Protein AF-A0A2C9KSW9-F1 (afdb_monomer_lite)

Radius of gyration: 14.74 Å; chains: 1; bounding box: 36×22×38 Å

Foldseek 3Di:
DVLVVVLVVLLVVLQVVLVCQQQQNDDVCPPPHLVVCVVPVVSSVVSSVVSLVVSLVVLLVVLCVVCVVPPDDPVVSVVSSCSSSVSNVPPDD

pLDDT: mean 85.78, std 10.33, range [41.47, 96.62]

InterPro domains:
  IPR010490 Conserved oligomeric Golgi complex subunit 6 [PTHR21506] (1-93)
  IPR048369 Conserved Oligomeric Golgi complex subunit 6, C-terminal [PF20653] (1-93)

Secondary structure (DSSP, 8-state):
-HHHHHHHHHHHHHHHHHHHHHHT-SGGG-SPPGGGGTTSHHHHHHHHHHHHHHHHHHHHHHHHHHTTTS---HHHHHHHHHHHHHHHH-TT-

Structure (mmCIF, N/CA/C/O backbone):
data_AF-A0A2C9KSW9-F1
#
_entry.id   AF-A0A2C9KSW9-F1
#
loop_
_atom_site.group_PDB
_atom_site.id
_atom_site.type_symbol
_atom_site.label_atom_id
_atom_site.label_alt_id
_atom_site.label_comp_id
_atom_site.label_asym_id
_atom_site.label_entity_id
_atom_site.label_seq_id
_atom_site.pdbx_PDB_ins_code
_atom_site.Cartn_x
_atom_site.Cartn_y
_atom_site.Cartn_z
_atom_site.occupancy
_atom_site.B_iso_or_equiv
_atom_site.auth_seq_id
_atom_site.auth_comp_id
_atom_site.auth_asym_id
_atom_site.auth_atom_id
_atom_site.pdbx_PDB_model_num
ATOM 1 N N . TYR A 1 1 ? -12.514 -8.318 18.764 1.00 62.22 1 TYR A N 1
ATOM 2 C CA . TYR A 1 1 ? -12.799 -9.401 17.804 1.00 62.22 1 TYR A CA 1
ATOM 3 C C . TYR A 1 1 ? -13.080 -8.845 16.409 1.00 62.22 1 TYR A C 1
ATOM 5 O O . TYR A 1 1 ? -12.239 -9.020 15.546 1.00 62.22 1 TYR A O 1
ATOM 13 N N . SER A 1 2 ? -14.150 -8.071 16.180 1.00 80.62 2 SER A N 1
ATOM 14 C CA . SER A 1 2 ? -14.486 -7.572 14.827 1.00 80.62 2 SER A CA 1
ATOM 15 C C . SER A 1 2 ? -13.427 -6.661 14.182 1.00 80.62 2 SER A C 1
ATOM 17 O O . SER A 1 2 ? -13.188 -6.763 12.984 1.00 80.62 2 SER A O 1
ATOM 19 N N . LEU A 1 3 ? -12.766 -5.797 14.964 1.00 80.81 3 LEU A N 1
ATOM 20 C CA . LEU A 1 3 ? -11.685 -4.932 14.461 1.00 80.81 3 LEU A CA 1
ATOM 21 C C . LEU A 1 3 ? -10.396 -5.700 14.123 1.00 80.81 3 LEU A C 1
ATOM 23 O O . LEU A 1 3 ? -9.674 -5.301 13.216 1.00 80.81 3 LEU A O 1
ATOM 27 N N . ASP A 1 4 ? -10.128 -6.806 14.819 1.00 81.94 4 ASP A N 1
ATOM 28 C CA . ASP A 1 4 ? -8.960 -7.658 14.561 1.00 81.94 4 ASP A CA 1
ATOM 29 C C . ASP A 1 4 ? -9.131 -8.426 13.241 1.00 81.94 4 ASP A C 1
ATOM 31 O O . ASP A 1 4 ? -8.262 -8.395 12.371 1.00 81.94 4 ASP A O 1
ATOM 35 N N . GLU A 1 5 ? -10.310 -9.019 13.029 1.00 84.81 5 GLU A N 1
ATOM 36 C CA . GLU A 1 5 ? -10.654 -9.676 11.762 1.00 84.81 5 GLU A CA 1
ATOM 37 C C . GLU A 1 5 ? -10.678 -8.689 10.585 1.00 84.81 5 GLU A C 1
ATOM 39 O O . GLU A 1 5 ? -10.189 -9.001 9.497 1.00 84.81 5 GLU A O 1
ATOM 44 N N . PHE A 1 6 ? -11.163 -7.463 10.811 1.00 85.94 6 PHE A N 1
ATOM 45 C CA . PHE A 1 6 ? -11.051 -6.386 9.828 1.00 85.94 6 PHE A CA 1
ATOM 46 C C . PHE A 1 6 ? -9.585 -6.090 9.482 1.00 85.94 6 PHE A C 1
ATOM 48 O O . PHE A 1 6 ? -9.234 -6.059 8.302 1.00 85.94 6 PHE A O 1
ATOM 55 N N . GLY A 1 7 ? -8.719 -5.927 10.488 1.00 85.69 7 GLY A N 1
ATOM 56 C CA . GLY A 1 7 ? -7.288 -5.684 10.290 1.00 85.69 7 GLY A CA 1
ATOM 57 C C . GLY A 1 7 ? -6.614 -6.777 9.453 1.00 85.69 7 GLY A C 1
ATOM 58 O O . GLY A 1 7 ? -5.892 -6.468 8.504 1.00 85.69 7 GLY A O 1
ATOM 59 N N . LYS A 1 8 ? -6.911 -8.055 9.724 1.00 86.19 8 LYS A N 1
ATOM 60 C CA . LYS A 1 8 ? -6.404 -9.195 8.935 1.00 86.19 8 LYS A CA 1
ATOM 61 C C . LYS A 1 8 ? -6.876 -9.155 7.480 1.00 86.19 8 LYS A C 1
ATOM 63 O O . LYS A 1 8 ? -6.066 -9.321 6.566 1.00 86.19 8 LYS A O 1
ATOM 68 N N . ALA A 1 9 ? -8.166 -8.905 7.252 1.00 89.06 9 ALA A N 1
ATOM 69 C CA . ALA A 1 9 ? -8.723 -8.808 5.905 1.00 89.06 9 ALA A CA 1
ATOM 70 C C . ALA A 1 9 ? -8.103 -7.642 5.115 1.00 89.06 9 ALA A C 1
ATOM 72 O O . ALA A 1 9 ? -7.725 -7.809 3.953 1.00 89.06 9 ALA A O 1
ATOM 73 N N . ARG A 1 10 ? -7.938 -6.474 5.753 1.00 90.12 10 ARG A N 1
ATOM 74 C CA . ARG A 1 10 ? -7.288 -5.308 5.139 1.00 90.12 10 ARG A CA 1
ATOM 75 C C . ARG A 1 10 ? -5.825 -5.567 4.824 1.00 90.12 10 ARG A C 1
ATOM 77 O O . ARG A 1 10 ? -5.409 -5.269 3.713 1.00 90.12 10 ARG A O 1
ATOM 84 N N . ARG A 1 11 ? -5.071 -6.202 5.724 1.00 89.62 11 ARG A N 1
ATOM 85 C CA . ARG A 1 11 ? -3.681 -6.607 5.461 1.00 89.62 11 ARG A CA 1
ATOM 86 C C . ARG A 1 11 ? -3.570 -7.420 4.168 1.00 89.62 11 A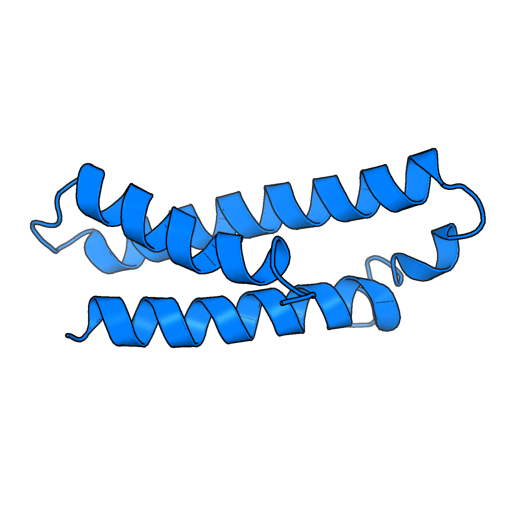RG A C 1
ATOM 88 O O . ARG A 1 11 ? -2.766 -7.089 3.302 1.00 89.62 11 ARG A O 1
ATOM 95 N N . SER A 1 12 ? -4.408 -8.447 4.005 1.00 89.75 12 SER A N 1
ATOM 96 C CA . SER A 1 12 ? -4.427 -9.264 2.782 1.00 89.75 12 SER A CA 1
ATOM 97 C C . SER A 1 12 ? -4.786 -8.440 1.538 1.00 89.75 12 SER A C 1
ATOM 99 O O . SER A 1 12 ? -4.144 -8.580 0.494 1.00 89.75 12 SER A O 1
ATOM 101 N N . ALA A 1 13 ? -5.766 -7.540 1.655 1.00 91.31 13 ALA A N 1
ATOM 102 C CA . ALA A 1 13 ? -6.171 -6.659 0.565 1.00 91.31 13 ALA A CA 1
ATOM 103 C C . ALA A 1 13 ? -5.054 -5.688 0.142 1.00 91.31 13 ALA A C 1
ATOM 105 O O . ALA A 1 13 ? -4.830 -5.523 -1.055 1.00 91.31 13 ALA A O 1
ATOM 106 N N . VAL A 1 14 ? -4.332 -5.090 1.095 1.00 91.75 14 VAL A N 1
ATOM 107 C CA . VAL A 1 14 ? -3.219 -4.169 0.821 1.00 91.75 14 VAL A CA 1
ATOM 108 C C . VAL A 1 14 ? -2.062 -4.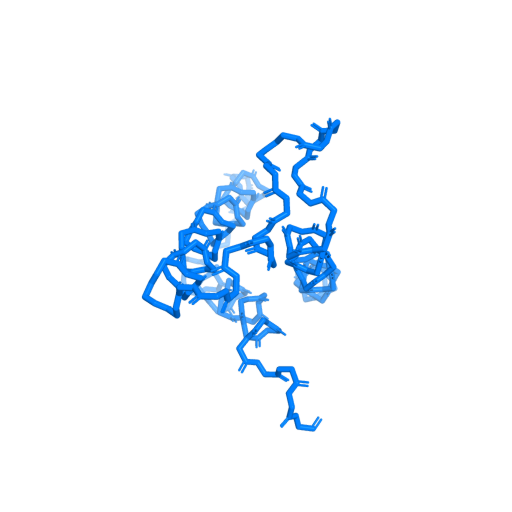903 0.147 1.00 91.75 14 VAL A C 1
ATOM 110 O O . VAL A 1 14 ? -1.561 -4.427 -0.867 1.00 91.75 14 VAL A O 1
ATOM 113 N N . VAL A 1 15 ? -1.673 -6.084 0.640 1.00 91.12 15 VAL A N 1
ATOM 114 C CA . VAL A 1 15 ? -0.612 -6.892 0.006 1.00 91.12 15 VAL A CA 1
ATOM 115 C C . VAL A 1 15 ? -0.976 -7.231 -1.437 1.00 91.12 15 VAL A C 1
ATOM 117 O O . VAL A 1 15 ? -0.164 -7.054 -2.345 1.00 91.12 15 VAL A O 1
ATOM 120 N N . ARG A 1 16 ? -2.217 -7.665 -1.678 1.00 91.62 16 ARG A N 1
ATOM 121 C CA . ARG A 1 16 ? -2.683 -7.953 -3.036 1.00 91.62 16 ARG A CA 1
ATOM 122 C C . ARG A 1 16 ? -2.715 -6.701 -3.912 1.00 91.62 16 ARG A C 1
ATOM 124 O O . ARG A 1 16 ? -2.272 -6.761 -5.053 1.00 91.62 16 ARG A O 1
ATOM 131 N N . GLY A 1 17 ? -3.176 -5.577 -3.367 1.00 92.56 17 GLY A N 1
ATOM 132 C CA . GLY A 1 17 ? -3.170 -4.288 -4.055 1.00 92.56 17 GLY A CA 1
ATOM 133 C C . GLY A 1 17 ? -1.763 -3.841 -4.448 1.00 92.56 17 GLY A C 1
ATOM 134 O O . GLY A 1 17 ? -1.582 -3.316 -5.543 1.00 92.56 17 GLY A O 1
ATOM 135 N N . PHE A 1 18 ? -0.764 -4.104 -3.604 1.00 92.69 18 PHE A N 1
ATOM 136 C CA . PHE A 1 18 ? 0.628 -3.793 -3.912 1.00 92.69 18 PHE A CA 1
ATOM 137 C C . PHE A 1 18 ? 1.145 -4.647 -5.074 1.00 92.69 18 PHE A C 1
ATOM 139 O O . PHE A 1 18 ? 1.707 -4.111 -6.024 1.00 92.69 18 PHE A O 1
ATOM 146 N N . ILE A 1 19 ? 0.881 -5.958 -5.059 1.00 92.75 19 ILE A N 1
ATOM 147 C CA . ILE A 1 19 ? 1.240 -6.864 -6.165 1.00 92.75 19 ILE A CA 1
ATOM 148 C C . ILE A 1 19 ? 0.559 -6.431 -7.470 1.00 92.75 19 ILE A C 1
ATOM 150 O O . ILE A 1 19 ? 1.197 -6.400 -8.525 1.00 92.75 19 ILE A O 1
ATOM 154 N N . ASP A 1 20 ? -0.721 -6.066 -7.410 1.00 93.69 20 ASP A N 1
ATOM 155 C CA . ASP A 1 20 ? -1.451 -5.568 -8.574 1.00 93.69 20 ASP A CA 1
ATOM 156 C C . ASP A 1 20 ? -0.845 -4.249 -9.082 1.00 93.69 20 ASP A C 1
ATOM 158 O O . ASP A 1 20 ? -0.644 -4.102 -10.284 1.00 93.69 20 ASP A O 1
ATOM 162 N N . ALA A 1 21 ? -0.450 -3.324 -8.204 1.00 94.00 21 ALA A N 1
ATOM 163 C CA . ALA A 1 21 ? 0.223 -2.087 -8.601 1.00 94.00 21 ALA A CA 1
ATOM 164 C C . ALA A 1 21 ? 1.600 -2.331 -9.242 1.00 94.00 21 ALA A C 1
ATOM 166 O O . ALA A 1 21 ? 1.950 -1.671 -10.224 1.00 94.00 21 ALA A O 1
ATOM 167 N N . LEU A 1 22 ? 2.357 -3.307 -8.732 1.00 93.81 22 LEU A N 1
ATOM 168 C CA . LEU A 1 22 ? 3.639 -3.717 -9.302 1.00 93.81 22 LEU A CA 1
ATOM 169 C C . LEU A 1 22 ? 3.473 -4.300 -10.709 1.00 93.81 22 LEU A C 1
ATOM 171 O O . LEU A 1 22 ? 4.176 -3.879 -11.626 1.00 93.81 22 LEU A O 1
ATOM 175 N N . THR A 1 23 ? 2.524 -5.222 -10.885 1.00 93.75 23 THR A N 1
ATOM 176 C CA . THR A 1 23 ? 2.459 -6.104 -12.065 1.00 93.75 23 THR A CA 1
ATOM 177 C C . THR A 1 23 ? 1.399 -5.712 -13.099 1.00 93.75 23 THR A C 1
ATOM 179 O O . THR A 1 23 ? 1.595 -5.916 -14.296 1.00 93.75 23 THR A O 1
ATOM 182 N N . ARG A 1 24 ? 0.272 -5.135 -12.669 1.00 92.88 24 ARG A N 1
ATOM 183 C CA . ARG A 1 24 ? -0.892 -4.793 -13.515 1.00 92.88 24 ARG A CA 1
ATOM 184 C C . ARG A 1 24 ? -1.132 -3.286 -13.614 1.00 92.88 24 ARG A C 1
ATOM 186 O O . ARG A 1 24 ? -1.701 -2.830 -14.605 1.00 92.88 24 ARG A O 1
ATOM 193 N N . GLY A 1 25 ? -0.661 -2.523 -12.632 1.00 90.19 25 GLY A N 1
ATOM 194 C CA . GLY A 1 25 ? -0.964 -1.105 -12.492 1.00 90.19 25 GLY A CA 1
ATOM 195 C C . GLY A 1 25 ? -2.350 -0.866 -11.886 1.00 90.19 25 GLY A C 1
ATOM 196 O O . GLY A 1 25 ? -2.976 -1.767 -11.329 1.00 90.19 25 GLY A O 1
ATOM 197 N N . GLY A 1 26 ? -2.831 0.372 -11.972 1.00 87.31 26 GLY A N 1
ATOM 198 C CA . GLY A 1 26 ? -4.143 0.755 -11.452 1.00 87.31 26 GLY A CA 1
ATOM 199 C C . GLY A 1 26 ? -5.321 0.283 -12.319 1.00 87.31 26 GLY A C 1
ATOM 200 O O . GLY A 1 26 ? -5.129 -0.394 -13.335 1.00 87.31 26 GLY A O 1
ATOM 201 N N . PRO A 1 27 ? -6.565 0.631 -11.940 1.00 85.25 27 PRO A N 1
ATOM 202 C CA . PRO A 1 27 ? -7.768 0.251 -12.678 1.00 85.25 27 PRO A CA 1
ATOM 203 C C . PRO A 1 27 ? -7.659 0.593 -14.171 1.00 85.25 27 PRO A C 1
ATOM 205 O O . PRO A 1 27 ? -7.363 1.724 -14.547 1.00 85.25 27 PRO A O 1
ATOM 208 N N . GLY A 1 28 ? -7.863 -0.400 -15.040 1.00 83.38 28 GLY A N 1
ATOM 209 C CA . GLY A 1 28 ? -7.709 -0.221 -16.490 1.00 83.38 28 GLY A CA 1
ATOM 210 C C . GLY A 1 28 ? -6.259 -0.049 -16.967 1.00 83.38 28 GLY A C 1
ATOM 211 O O . GLY A 1 28 ? -6.042 0.453 -18.066 1.00 83.38 28 GLY A O 1
ATOM 212 N N . GLY A 1 29 ? -5.265 -0.437 -16.161 1.00 80.94 29 GLY A N 1
ATOM 213 C CA . GLY A 1 29 ? -3.840 -0.316 -16.488 1.00 80.94 29 GLY A CA 1
ATOM 214 C C . GLY A 1 29 ? -3.274 1.093 -16.290 1.00 80.94 29 GLY A C 1
ATOM 215 O O . GLY A 1 29 ? -2.184 1.389 -16.783 1.00 80.94 29 GLY A O 1
ATOM 216 N N . THR A 1 30 ? -4.017 1.970 -15.603 1.00 82.56 30 THR A N 1
ATOM 217 C CA . THR A 1 30 ? -3.598 3.340 -15.282 1.00 82.56 30 THR A CA 1
ATOM 218 C C . THR A 1 30 ? -3.682 3.586 -13.769 1.00 82.56 30 THR A C 1
ATOM 220 O O . THR A 1 30 ? -4.751 3.391 -13.193 1.00 82.56 30 THR A O 1
ATOM 223 N N . PRO A 1 31 ? -2.599 4.045 -13.112 1.00 86.50 31 PRO A N 1
ATOM 224 C CA . PRO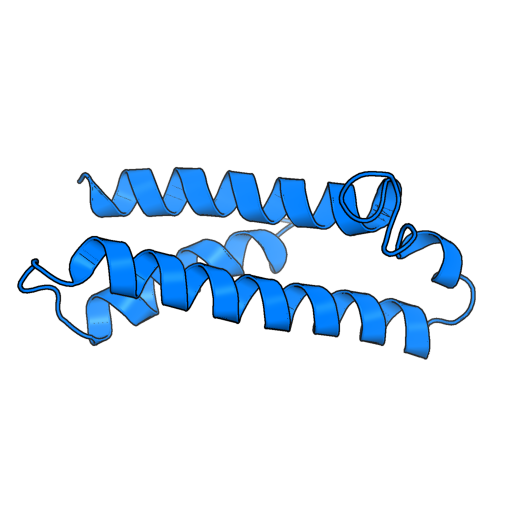 A 1 31 ? -1.245 4.205 -13.655 1.00 86.50 31 PRO A CA 1
ATOM 225 C C . PRO A 1 31 ? -0.644 2.864 -14.106 1.00 86.50 31 PRO A C 1
ATOM 227 O O . PRO A 1 31 ? -1.118 1.805 -13.703 1.00 86.50 31 PRO A O 1
ATOM 230 N N . ARG A 1 32 ? 0.363 2.912 -14.985 1.00 92.38 32 ARG A N 1
ATOM 231 C CA . ARG A 1 32 ? 1.012 1.708 -15.527 1.00 92.38 32 ARG A CA 1
ATOM 232 C C . ARG A 1 32 ? 1.687 0.879 -14.415 1.00 92.38 32 ARG A C 1
ATOM 234 O O . ARG A 1 32 ? 2.034 1.460 -13.388 1.00 92.38 32 ARG A O 1
ATOM 241 N N . PRO A 1 33 ? 1.911 -0.434 -14.625 1.00 95.62 33 PRO A N 1
ATOM 242 C CA . PRO A 1 33 ? 2.642 -1.274 -13.677 1.00 95.62 33 PRO A CA 1
ATOM 243 C C . PRO A 1 33 ? 3.981 -0.659 -13.258 1.00 95.62 33 PRO A C 1
ATOM 245 O O . PRO A 1 33 ? 4.763 -0.240 -14.116 1.00 95.62 33 PRO A O 1
ATOM 248 N N . ILE A 1 34 ? 4.259 -0.644 -11.954 1.00 95.38 34 ILE A N 1
ATOM 249 C CA . ILE A 1 34 ? 5.500 -0.077 -11.403 1.00 95.38 34 ILE A CA 1
ATOM 250 C C . ILE A 1 34 ? 6.728 -0.870 -11.885 1.00 95.38 34 ILE A C 1
ATOM 252 O O . ILE A 1 34 ? 7.787 -0.287 -12.109 1.00 95.38 34 ILE A O 1
ATOM 256 N N . GLU A 1 35 ? 6.596 -2.180 -12.137 1.00 94.81 35 GLU A N 1
ATOM 257 C CA . GLU A 1 35 ? 7.692 -3.016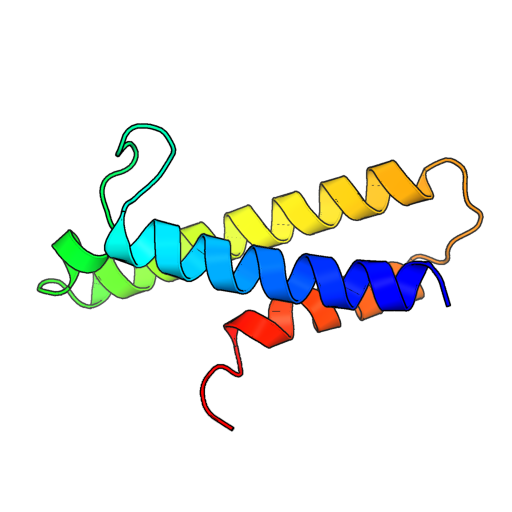 -12.656 1.00 94.81 35 GLU A CA 1
ATOM 258 C C . GLU A 1 35 ? 8.253 -2.561 -14.005 1.00 94.81 35 GLU A C 1
ATOM 260 O O . GLU A 1 35 ? 9.414 -2.844 -14.308 1.00 94.81 35 GLU A O 1
ATOM 265 N N . LEU A 1 36 ? 7.497 -1.793 -14.796 1.00 94.00 36 LEU A N 1
ATOM 266 C CA . LEU A 1 36 ? 8.019 -1.205 -16.033 1.00 94.00 36 LEU A CA 1
ATOM 267 C C . LEU A 1 36 ? 9.196 -0.253 -15.776 1.00 94.00 36 LEU A C 1
ATOM 269 O O . LEU A 1 36 ? 10.032 -0.065 -16.659 1.00 94.00 36 LEU A O 1
ATOM 273 N N . HIS A 1 37 ? 9.285 0.325 -14.577 1.00 93.44 37 HIS A N 1
ATOM 274 C CA . HIS A 1 37 ? 10.369 1.216 -14.166 1.00 93.44 37 HIS A CA 1
ATOM 275 C C . HIS A 1 37 ? 11.514 0.488 -13.447 1.00 93.44 37 HIS A C 1
ATOM 277 O O . HIS A 1 37 ? 12.440 1.146 -12.994 1.00 93.44 37 HIS A O 1
ATOM 283 N N . SER A 1 38 ? 11.509 -0.849 -13.378 1.00 93.44 38 SER A N 1
ATOM 284 C CA . SER A 1 38 ? 12.536 -1.650 -12.678 1.00 93.44 38 SER A CA 1
ATOM 285 C C . SER A 1 38 ? 13.978 -1.424 -13.160 1.00 93.44 38 SER A C 1
ATOM 287 O O . SER A 1 38 ? 14.924 -1.674 -12.417 1.00 93.44 38 SER A O 1
ATOM 289 N N . HIS A 1 39 ? 14.156 -0.920 -14.383 1.00 95.00 39 HIS A N 1
ATOM 290 C CA . HIS A 1 39 ? 15.454 -0.557 -14.958 1.00 95.00 39 HIS A CA 1
ATOM 291 C C . HIS A 1 39 ? 16.059 0.731 -14.367 1.00 95.00 39 HIS A C 1
ATOM 293 O O . HIS A 1 39 ? 17.256 0.961 -14.525 1.00 95.00 39 HIS A O 1
ATOM 299 N N . ASP A 1 40 ? 15.252 1.560 -13.701 1.00 96.62 40 ASP A N 1
ATOM 300 C CA . ASP A 1 40 ? 15.672 2.754 -12.967 1.00 96.62 40 ASP A CA 1
ATOM 301 C C . ASP A 1 40 ? 15.366 2.545 -11.473 1.00 96.62 40 ASP A C 1
ATOM 303 O O . ASP A 1 40 ? 14.242 2.798 -11.028 1.00 96.62 40 ASP A O 1
ATOM 307 N N . PRO A 1 41 ? 16.339 2.069 -10.672 1.00 94.69 41 PRO A N 1
ATOM 308 C CA . PRO A 1 41 ? 16.101 1.686 -9.282 1.00 94.69 41 PRO A CA 1
ATOM 309 C C . PRO A 1 41 ? 15.579 2.823 -8.402 1.00 94.69 41 PRO A C 1
ATOM 311 O O . PRO A 1 41 ? 14.772 2.577 -7.506 1.00 94.69 41 PRO A O 1
ATOM 314 N N . LEU A 1 42 ? 16.017 4.064 -8.645 1.00 95.62 42 LEU A N 1
ATOM 315 C CA . LEU A 1 42 ? 15.586 5.208 -7.842 1.00 95.62 42 LEU A CA 1
ATOM 316 C C . LEU A 1 42 ? 14.107 5.503 -8.092 1.00 95.62 42 LEU A C 1
ATOM 318 O O . LEU A 1 42 ? 13.342 5.685 -7.144 1.00 95.62 42 LEU A O 1
ATOM 322 N N . ARG A 1 43 ? 13.695 5.495 -9.363 1.00 94.56 43 ARG A N 1
ATOM 323 C CA . ARG A 1 43 ? 12.290 5.651 -9.737 1.00 94.56 43 ARG A CA 1
ATOM 324 C C . ARG A 1 43 ? 11.444 4.469 -9.286 1.00 94.56 43 ARG A C 1
ATOM 326 O O . ARG A 1 43 ? 10.361 4.681 -8.758 1.00 94.56 43 ARG A O 1
ATOM 333 N N . TYR A 1 44 ? 11.936 3.245 -9.451 1.00 94.75 44 TYR A N 1
ATOM 334 C CA . TYR A 1 44 ? 11.222 2.030 -9.069 1.00 94.75 44 TYR A CA 1
ATOM 335 C C . TYR A 1 44 ? 10.892 2.014 -7.573 1.00 94.75 44 TYR A C 1
ATOM 337 O O . TYR A 1 44 ? 9.735 1.841 -7.191 1.00 94.75 44 TYR A O 1
ATOM 345 N N . VAL A 1 45 ? 11.888 2.281 -6.723 1.00 94.62 45 VAL A N 1
ATOM 346 C CA . VAL A 1 45 ? 11.684 2.393 -5.272 1.00 94.62 45 VAL A CA 1
ATOM 347 C C . VAL A 1 45 ? 10.818 3.610 -4.938 1.00 94.62 45 VAL A C 1
ATOM 349 O O . VAL A 1 45 ? 9.942 3.514 -4.083 1.00 94.62 45 VAL A O 1
ATOM 352 N N . GLY A 1 46 ? 11.010 4.737 -5.629 1.00 95.44 46 GLY A N 1
ATOM 353 C CA . GLY A 1 46 ? 10.175 5.928 -5.468 1.00 95.44 46 GLY A CA 1
ATOM 354 C C . GLY A 1 46 ? 8.689 5.654 -5.718 1.00 95.44 46 GLY A C 1
ATOM 355 O O . GLY A 1 46 ? 7.855 6.011 -4.888 1.00 95.44 46 GLY A O 1
ATOM 356 N N . ASP A 1 47 ? 8.361 4.957 -6.805 1.00 95.19 47 ASP A N 1
ATOM 357 C CA . ASP A 1 47 ? 6.993 4.576 -7.167 1.00 95.19 47 ASP A CA 1
ATOM 358 C C . ASP A 1 47 ? 6.393 3.586 -6.149 1.00 95.19 47 ASP A C 1
ATOM 360 O O . ASP A 1 47 ? 5.231 3.730 -5.758 1.00 95.19 47 ASP A O 1
ATOM 364 N N . MET A 1 48 ? 7.182 2.622 -5.652 1.00 94.56 48 MET A N 1
ATOM 365 C CA . MET A 1 48 ? 6.749 1.726 -4.568 1.00 94.56 48 MET A CA 1
ATOM 366 C C . MET A 1 48 ? 6.417 2.491 -3.284 1.00 94.56 48 MET A C 1
ATOM 368 O O . MET A 1 48 ? 5.380 2.245 -2.666 1.00 94.56 48 MET A O 1
ATOM 372 N N . LEU A 1 49 ? 7.287 3.420 -2.878 1.00 93.19 49 LEU A N 1
ATOM 373 C CA . LEU A 1 49 ? 7.098 4.223 -1.669 1.00 93.19 49 LEU A CA 1
ATOM 374 C C . LEU A 1 49 ? 5.910 5.176 -1.810 1.00 93.19 49 LEU A C 1
ATOM 376 O O . LEU A 1 49 ? 5.145 5.336 -0.861 1.00 93.19 49 LEU A O 1
ATOM 380 N N . ALA A 1 50 ? 5.719 5.769 -2.990 1.00 94.12 50 ALA A N 1
ATOM 381 C CA . ALA A 1 50 ? 4.562 6.606 -3.282 1.00 94.12 50 ALA A CA 1
ATOM 382 C C . ALA A 1 50 ? 3.255 5.810 -3.163 1.00 94.12 50 ALA A C 1
ATOM 384 O O . ALA A 1 50 ? 2.311 6.271 -2.514 1.00 94.12 50 ALA A O 1
ATOM 385 N N . TRP A 1 51 ? 3.218 4.591 -3.714 1.00 93.88 51 TRP A N 1
ATOM 386 C CA . TRP A 1 51 ? 2.064 3.705 -3.583 1.00 93.88 51 TRP A CA 1
ATOM 387 C C . TRP A 1 51 ? 1.797 3.336 -2.121 1.00 93.88 51 TRP A C 1
ATOM 389 O O . TRP A 1 51 ? 0.664 3.451 -1.653 1.00 93.88 51 TRP A O 1
ATOM 399 N N . LEU A 1 52 ? 2.837 2.956 -1.370 1.00 92.12 52 LEU A N 1
ATOM 400 C CA . LEU A 1 52 ? 2.709 2.598 0.044 1.00 92.12 52 LEU A CA 1
ATOM 401 C C . LEU A 1 52 ? 2.196 3.775 0.881 1.00 92.12 52 LEU A C 1
ATOM 403 O O . LEU A 1 52 ? 1.304 3.602 1.712 1.00 92.12 52 LEU A O 1
ATOM 407 N N . HIS A 1 53 ? 2.718 4.978 0.635 1.00 91.69 53 HIS A N 1
ATOM 408 C CA . HIS A 1 53 ? 2.272 6.199 1.298 1.00 91.69 53 HIS A CA 1
ATOM 409 C C . HIS A 1 53 ? 0.788 6.477 1.020 1.00 91.69 53 HIS A C 1
ATOM 411 O O . HIS A 1 53 ? 0.011 6.686 1.955 1.00 91.69 53 HIS A O 1
ATOM 417 N N . GLN A 1 54 ? 0.369 6.411 -0.248 1.00 92.19 54 GLN A N 1
ATOM 418 C CA . GLN A 1 54 ? -1.030 6.605 -0.633 1.00 92.19 54 GLN A CA 1
ATOM 419 C C . GLN A 1 54 ? -1.949 5.526 -0.037 1.00 92.19 54 GLN A C 1
ATOM 421 O O . GLN A 1 54 ? -3.040 5.839 0.448 1.00 92.19 54 GLN A O 1
ATOM 426 N N . SER A 1 55 ? -1.517 4.263 -0.041 1.00 91.19 55 SER A N 1
ATOM 427 C CA . SER A 1 55 ? -2.282 3.160 0.542 1.00 91.19 55 SER A CA 1
ATOM 428 C C . SER A 1 55 ? -2.435 3.331 2.053 1.00 91.19 55 SER A C 1
ATOM 430 O O . SER A 1 55 ? -3.535 3.163 2.566 1.00 91.19 55 SER A O 1
ATOM 432 N N . SER A 1 56 ? -1.372 3.715 2.767 1.00 88.44 56 SER A N 1
ATOM 433 C CA . SER A 1 56 ? -1.414 3.963 4.215 1.00 88.44 56 SER A CA 1
ATOM 434 C C . SER A 1 56 ? -2.382 5.096 4.576 1.00 88.44 56 SER A C 1
ATOM 436 O O . SER A 1 56 ? -3.205 4.948 5.482 1.00 88.44 56 SER A O 1
ATOM 438 N N . ALA A 1 57 ? -2.357 6.197 3.815 1.00 90.25 57 ALA A N 1
ATOM 439 C CA . ALA A 1 57 ? -3.317 7.287 3.975 1.00 90.25 57 ALA A CA 1
ATOM 440 C C . ALA A 1 57 ? -4.764 6.807 3.761 1.00 90.25 57 ALA A C 1
ATOM 442 O O . ALA A 1 57 ? -5.633 7.079 4.589 1.00 90.25 57 ALA A O 1
ATOM 443 N N . SER A 1 58 ? -4.999 6.012 2.713 1.00 91.00 58 SER A N 1
ATOM 444 C CA . SER A 1 58 ? -6.323 5.456 2.407 1.00 91.00 58 SER A CA 1
ATOM 445 C C . SER A 1 58 ? -6.831 4.521 3.514 1.00 91.00 58 SER A C 1
ATOM 447 O O . SER A 1 58 ? -7.986 4.615 3.919 1.00 91.00 58 SER A O 1
ATOM 449 N N . GLU A 1 59 ? -5.983 3.633 4.050 1.00 90.44 59 GLU A N 1
ATOM 450 C CA . GLU A 1 59 ? -6.352 2.747 5.169 1.00 90.44 59 GLU A CA 1
ATOM 451 C C . GLU A 1 59 ? -6.717 3.533 6.428 1.00 90.44 59 GLU A C 1
ATOM 453 O O . GLU A 1 59 ? -7.696 3.209 7.104 1.00 90.44 59 GLU A O 1
ATOM 458 N N . LYS A 1 60 ? -5.958 4.592 6.732 1.00 88.19 60 LYS A N 1
ATOM 459 C CA . LYS A 1 60 ? -6.251 5.477 7.860 1.00 88.19 60 LYS A CA 1
ATOM 460 C C . LYS A 1 60 ? -7.618 6.137 7.699 1.00 88.19 60 LYS A C 1
ATOM 462 O O . LYS A 1 60 ? -8.403 6.126 8.646 1.00 88.19 60 LYS A O 1
ATOM 467 N N . GLU A 1 61 ? -7.921 6.666 6.517 1.00 90.38 61 GLU A N 1
ATOM 468 C CA . GLU A 1 61 ? -9.223 7.273 6.217 1.00 90.38 61 GLU A CA 1
ATOM 469 C C . GLU A 1 61 ? -10.369 6.255 6.325 1.00 90.38 61 GLU A C 1
ATOM 471 O O . GLU A 1 61 ? -11.398 6.547 6.940 1.00 90.38 61 GLU A O 1
ATOM 476 N N . TYR A 1 62 ? -10.187 5.034 5.806 1.00 87.06 62 TYR A N 1
ATOM 477 C CA . TYR A 1 62 ? -11.178 3.961 5.936 1.00 87.06 62 TYR A CA 1
ATOM 478 C C . TYR A 1 62 ? -11.439 3.589 7.394 1.00 87.06 62 TYR A C 1
ATOM 480 O O . TYR A 1 62 ? -12.599 3.495 7.802 1.00 87.06 62 TYR A O 1
ATOM 488 N N . LEU A 1 63 ? -10.382 3.409 8.188 1.00 86.62 63 LEU A N 1
ATOM 489 C CA . LEU A 1 63 ? -10.491 3.112 9.614 1.00 86.62 63 LEU A CA 1
ATOM 490 C C . LEU A 1 63 ? -11.209 4.234 10.363 1.00 86.62 63 LEU A C 1
ATOM 492 O O . LEU A 1 63 ? -12.153 3.959 11.101 1.00 86.62 63 LEU A O 1
ATOM 496 N N . GLN A 1 64 ? -10.815 5.489 10.138 1.00 87.06 64 GLN A N 1
ATOM 497 C CA . GLN A 1 64 ? -11.449 6.658 10.752 1.00 87.06 64 GLN A CA 1
ATOM 498 C C . GLN A 1 64 ? -12.935 6.762 10.395 1.00 87.06 64 GLN A C 1
ATOM 500 O O . GLN A 1 64 ? -13.754 7.057 11.263 1.00 87.06 64 GLN A O 1
ATOM 505 N N . SER A 1 65 ? -13.294 6.487 9.140 1.00 87.62 65 SER A N 1
ATOM 506 C CA . SER A 1 65 ? -14.687 6.478 8.690 1.00 87.62 65 SER A CA 1
ATOM 507 C C . SER A 1 65 ? -15.493 5.354 9.351 1.00 87.62 65 SER A C 1
ATOM 509 O O . SER A 1 65 ? -16.601 5.588 9.834 1.00 87.62 65 SER A O 1
ATOM 511 N N . LEU A 1 66 ? -14.911 4.153 9.456 1.00 85.81 66 LEU A N 1
ATOM 512 C CA . LEU A 1 66 ? -15.536 2.988 10.086 1.00 85.81 66 LEU A CA 1
ATOM 513 C C . LEU A 1 66 ? -15.801 3.211 11.581 1.00 85.81 66 LEU A C 1
ATOM 515 O O . LEU A 1 66 ? -16.869 2.853 12.077 1.00 85.81 66 LEU A O 1
ATOM 519 N N . VAL A 1 67 ? -14.847 3.807 12.302 1.00 84.62 67 VAL A N 1
ATOM 520 C CA . VAL A 1 67 ? -14.977 4.046 13.748 1.00 84.62 67 VAL A CA 1
ATOM 521 C C . VAL A 1 67 ? -15.584 5.398 14.098 1.00 84.62 67 VAL A C 1
ATOM 523 O O . VAL A 1 67 ? -15.695 5.707 15.278 1.00 84.62 67 VAL A O 1
ATOM 526 N N . LYS A 1 68 ? -16.005 6.201 13.116 1.00 85.00 68 LYS A N 1
ATOM 527 C CA . LYS A 1 68 ? -16.519 7.565 13.329 1.00 85.00 68 LYS A CA 1
ATOM 528 C C . LYS A 1 68 ? -17.612 7.649 14.402 1.00 85.00 68 LYS A C 1
ATOM 530 O O . LYS A 1 68 ? -17.684 8.635 15.127 1.00 85.00 68 LYS A O 1
ATOM 535 N N . ASN A 1 69 ? -18.452 6.618 14.496 1.00 83.00 69 ASN A N 1
ATOM 536 C CA . ASN A 1 69 ? -19.554 6.530 15.459 1.00 83.00 69 ASN A CA 1
ATOM 537 C C . ASN A 1 69 ? -19.242 5.612 16.658 1.00 83.00 69 ASN A C 1
ATOM 539 O O . ASN A 1 69 ? -20.112 5.370 17.492 1.00 83.00 69 ASN A O 1
ATOM 543 N N . CYS A 1 70 ? -18.027 5.072 16.734 1.00 78.88 70 CYS A N 1
ATOM 544 C CA . CYS A 1 70 ? -17.569 4.178 17.790 1.00 78.88 70 CYS A CA 1
ATOM 545 C C . CYS A 1 70 ? -16.671 4.950 18.765 1.00 78.88 70 CYS A C 1
ATOM 547 O O . CYS A 1 70 ? -15.866 5.781 18.356 1.00 78.88 70 CYS A O 1
ATOM 549 N N . SER A 1 71 ? -16.729 4.628 20.058 1.00 74.75 71 SER A N 1
ATOM 550 C CA . SER A 1 71 ? -15.819 5.171 21.080 1.00 74.75 71 SER A CA 1
ATOM 551 C C . SER A 1 71 ? -14.427 4.516 21.016 1.00 74.75 71 SER A C 1
ATOM 553 O O . SER A 1 71 ? -13.902 4.053 22.030 1.00 74.75 71 SER A O 1
ATOM 555 N N . ALA A 1 72 ? -13.867 4.365 19.816 1.00 68.88 72 ALA A N 1
ATOM 556 C CA . ALA A 1 72 ? -12.549 3.774 19.631 1.00 68.88 72 ALA A CA 1
ATOM 557 C C . ALA A 1 72 ? -11.466 4.785 20.033 1.00 68.88 72 ALA A C 1
ATOM 559 O O . ALA A 1 72 ? -11.527 5.957 19.662 1.00 68.88 72 ALA A O 1
ATOM 560 N N . ASN A 1 73 ? -10.461 4.329 20.781 1.00 74.62 73 ASN A N 1
ATOM 561 C CA . ASN A 1 73 ? -9.340 5.177 21.179 1.00 74.62 73 ASN A CA 1
ATOM 562 C C . ASN A 1 73 ? -8.378 5.384 20.001 1.00 74.62 73 ASN A C 1
ATOM 564 O O . ASN A 1 73 ? -8.100 4.449 19.251 1.00 74.62 73 ASN A O 1
ATOM 568 N N . VAL A 1 74 ? -7.795 6.583 19.890 1.00 72.75 74 VAL A N 1
ATOM 569 C CA . VAL A 1 74 ? -6.799 6.922 18.850 1.00 72.75 74 VAL A CA 1
ATOM 570 C C . VAL A 1 74 ? -5.625 5.933 18.838 1.00 72.75 74 VAL A C 1
ATOM 572 O O . VAL A 1 74 ? -5.187 5.511 17.774 1.00 72.75 74 VAL A O 1
ATOM 575 N N . ILE A 1 75 ? -5.194 5.475 20.016 1.00 73.12 75 ILE A N 1
ATOM 576 C CA . ILE A 1 75 ? -4.099 4.506 20.182 1.00 73.12 75 ILE A CA 1
ATOM 577 C C . ILE A 1 75 ? -4.427 3.152 19.524 1.00 73.12 75 ILE A C 1
ATOM 579 O O . ILE A 1 75 ? -3.573 2.556 18.877 1.00 73.12 75 ILE A O 1
ATOM 583 N N . GLN A 1 76 ? -5.678 2.685 19.620 1.00 79.88 76 GLN A N 1
ATOM 584 C CA . GLN A 1 76 ? -6.100 1.422 18.995 1.00 79.88 76 GLN A CA 1
ATOM 585 C C . GLN A 1 76 ? -6.144 1.526 17.465 1.00 79.88 76 GLN A C 1
ATOM 587 O O . GLN A 1 76 ? -5.913 0.539 16.771 1.00 79.88 76 GLN A O 1
ATOM 592 N N . LEU A 1 77 ? -6.433 2.712 16.922 1.00 80.75 77 LEU A N 1
ATOM 593 C CA . LEU A 1 77 ? -6.424 2.938 15.475 1.00 80.75 77 LEU A CA 1
ATOM 594 C C . LEU A 1 77 ? -5.010 2.885 14.901 1.00 80.75 77 LEU A C 1
ATOM 596 O O . LEU A 1 77 ? -4.809 2.291 13.844 1.00 80.75 77 LEU A O 1
ATOM 600 N N . GLU A 1 78 ? -4.045 3.491 15.590 1.00 83.00 78 GLU A N 1
ATOM 601 C CA . GLU A 1 78 ? -2.642 3.465 15.171 1.00 83.00 78 GLU A CA 1
ATOM 602 C C . GLU A 1 78 ? -2.061 2.049 15.224 1.00 83.00 78 GLU A C 1
ATOM 604 O O . GLU A 1 78 ? -1.362 1.645 14.297 1.00 83.00 78 GLU A O 1
ATOM 609 N N . GLU A 1 79 ? -2.421 1.262 16.241 1.00 85.12 79 GLU A N 1
ATOM 610 C CA . GLU A 1 79 ? -2.037 -0.149 16.343 1.00 85.12 79 GLU A CA 1
ATOM 611 C C . GLU A 1 79 ? -2.595 -0.984 15.177 1.00 85.12 79 GLU A C 1
ATOM 613 O O . GLU A 1 79 ? -1.858 -1.721 14.520 1.00 85.12 79 GLU A O 1
ATOM 618 N N . ILE A 1 80 ? -3.887 -0.835 14.856 1.00 84.25 80 ILE A N 1
ATOM 619 C CA . ILE A 1 80 ? -4.513 -1.557 13.736 1.00 84.25 80 ILE A CA 1
ATOM 620 C C . ILE A 1 80 ? -3.896 -1.132 12.396 1.00 84.25 80 ILE A C 1
ATOM 622 O O . ILE A 1 80 ? -3.630 -1.983 11.547 1.00 84.25 80 ILE A O 1
ATOM 626 N N . LEU A 1 81 ? -3.634 0.162 12.199 1.00 85.75 81 LEU A N 1
ATOM 627 C CA . LEU A 1 81 ? -2.987 0.670 10.988 1.00 85.75 81 LEU A CA 1
ATOM 628 C C . LEU A 1 81 ? -1.555 0.129 10.839 1.00 85.75 81 LEU A C 1
ATOM 630 O O . LEU A 1 81 ? -1.161 -0.288 9.745 1.00 85.75 81 LEU A O 1
ATOM 634 N N . GLY A 1 82 ? -0.799 0.078 11.939 1.00 85.00 82 GLY A N 1
ATOM 635 C CA . GLY A 1 82 ? 0.511 -0.572 12.001 1.00 85.00 82 GLY A CA 1
ATOM 636 C C . GLY A 1 82 ? 0.432 -2.039 11.576 1.00 85.00 82 GLY A C 1
ATOM 637 O O . GLY A 1 82 ? 1.159 -2.468 10.683 1.00 85.00 82 GLY A O 1
ATOM 638 N N . ASN A 1 83 ? -0.539 -2.783 12.107 1.00 85.31 83 ASN A N 1
ATOM 639 C CA . ASN A 1 83 ? -0.753 -4.184 11.747 1.00 85.31 83 ASN A CA 1
ATOM 640 C C . ASN A 1 83 ? -1.131 -4.377 10.268 1.00 85.31 83 ASN A C 1
ATOM 642 O O . ASN A 1 83 ? -0.711 -5.361 9.659 1.00 85.31 83 ASN A O 1
ATOM 646 N N . ILE A 1 84 ? -1.917 -3.482 9.666 1.00 85.50 84 ILE A N 1
ATOM 647 C CA . ILE A 1 84 ? -2.270 -3.566 8.238 1.00 85.50 84 ILE A CA 1
ATOM 648 C C . ILE A 1 84 ? -1.030 -3.336 7.367 1.00 85.50 84 ILE A C 1
ATOM 650 O O . ILE A 1 84 ? -0.768 -4.109 6.444 1.00 85.50 84 ILE A O 1
ATOM 654 N N . THR A 1 85 ? -0.255 -2.298 7.681 1.00 82.25 85 THR A N 1
ATOM 655 C CA . THR A 1 85 ? 0.924 -1.892 6.900 1.00 82.25 85 THR A CA 1
ATOM 656 C C . THR A 1 85 ? 2.120 -2.829 7.074 1.00 82.25 85 THR A C 1
ATOM 658 O O . THR A 1 85 ? 2.880 -3.022 6.125 1.00 82.25 85 THR A O 1
ATOM 661 N N . GLU A 1 86 ? 2.239 -3.512 8.216 1.00 80.12 86 GLU A N 1
ATOM 662 C CA . GLU A 1 86 ? 3.262 -4.538 8.455 1.00 80.12 86 GLU A CA 1
ATOM 663 C C . GLU A 1 86 ? 3.237 -5.650 7.394 1.00 80.12 86 GLU A C 1
ATOM 665 O O . GLU A 1 86 ? 4.292 -6.152 7.006 1.00 80.12 86 GLU A O 1
ATOM 670 N N . GLY A 1 87 ? 2.060 -5.998 6.859 1.00 72.88 87 GLY A N 1
ATOM 671 C CA . GLY A 1 87 ? 1.934 -7.040 5.835 1.00 72.88 87 GLY A CA 1
ATOM 672 C C . GLY A 1 87 ? 2.690 -6.735 4.538 1.00 72.88 87 GLY A C 1
ATOM 673 O O . GLY A 1 87 ? 3.110 -7.662 3.854 1.00 72.88 87 GLY A O 1
ATOM 674 N N . VAL A 1 88 ? 2.907 -5.455 4.216 1.00 70.06 88 VAL A N 1
ATOM 675 C CA . VAL A 1 88 ? 3.685 -5.030 3.035 1.00 70.06 88 VAL A CA 1
ATOM 676 C C . VAL A 1 88 ? 5.183 -4.965 3.335 1.00 70.06 88 VAL A C 1
ATOM 678 O O . VAL A 1 88 ? 6.002 -5.152 2.441 1.00 70.06 88 VAL A O 1
ATOM 681 N N . CYS A 1 89 ? 5.548 -4.730 4.597 1.00 68.50 89 CYS A N 1
ATOM 682 C CA . CYS A 1 89 ? 6.936 -4.628 5.053 1.00 68.50 89 CYS A CA 1
ATOM 683 C C . CYS A 1 89 ? 7.552 -5.982 5.446 1.00 68.50 89 CYS A C 1
ATOM 685 O O . CYS A 1 89 ? 8.771 -6.084 5.575 1.00 68.50 89 CYS A O 1
ATOM 687 N N . THR A 1 90 ? 6.737 -7.027 5.628 1.00 66.94 90 THR A N 1
ATOM 688 C CA . THR A 1 90 ? 7.174 -8.380 6.024 1.00 66.94 90 THR A CA 1
ATOM 689 C C . THR A 1 90 ? 6.940 -9.486 4.973 1.00 66.94 90 THR A C 1
ATOM 691 O O . THR A 1 90 ? 6.659 -10.618 5.359 1.00 66.94 90 THR A O 1
ATOM 694 N N . PRO A 1 91 ? 7.099 -9.259 3.651 1.00 54.81 91 PRO A N 1
ATOM 695 C CA . PRO A 1 91 ? 6.840 -10.299 2.652 1.00 54.81 91 PRO A CA 1
ATOM 696 C C . PRO A 1 91 ? 7.830 -11.484 2.699 1.00 54.81 91 PRO A C 1
ATOM 698 O O . PRO A 1 91 ? 7.621 -12.463 1.991 1.00 54.81 91 PRO A O 1
ATOM 701 N N . PHE A 1 92 ? 8.885 -11.427 3.528 1.00 43.84 92 PHE A N 1
ATOM 702 C CA . PHE A 1 92 ? 9.937 -12.449 3.629 1.00 43.84 92 PHE A CA 1
ATOM 703 C C . PHE A 1 92 ? 10.261 -12.854 5.082 1.00 43.84 92 PHE A C 1
ATOM 705 O O . PHE A 1 92 ? 11.395 -12.696 5.540 1.00 43.84 92 PHE A O 1
ATOM 712 N N . LYS A 1 93 ? 9.281 -13.378 5.821 1.00 41.47 93 LYS A N 1
ATOM 713 C CA . LYS A 1 93 ? 9.558 -14.302 6.932 1.00 41.47 93 LYS A CA 1
ATOM 714 C C . LYS A 1 93 ? 8.920 -15.652 6.658 1.00 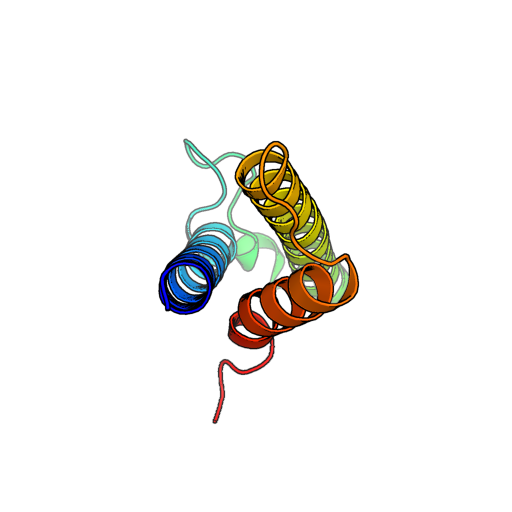41.47 93 LYS A C 1
ATOM 716 O O . LYS A 1 93 ? 7.780 -15.654 6.148 1.00 41.47 93 LYS A O 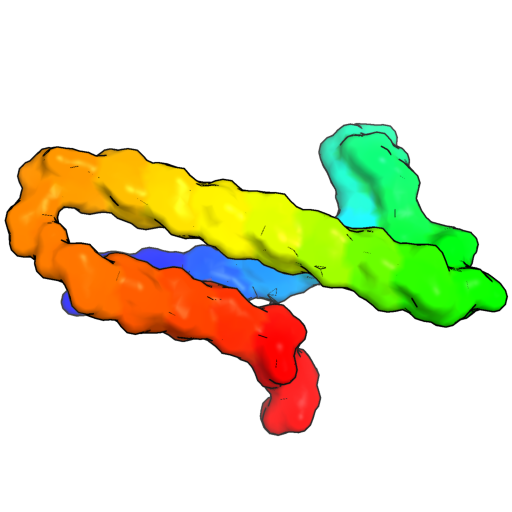1
#

Sequence (93 aa):
YSLDEFGKARRSAVVRGFIDALTRGGPGGTPRPIELHSHDPLRYVGDMLAWLHQSSASEKEYLQSLVKNCSANVIQLEEILGNITEGVCTPFK

Organism: Biomphalaria glabrata (NCBI:txid6526)